Protein 3TOE (pdb70)

Structure (mmCIF, N/CA/C/O backbone):
data_3TOE
#
_entry.id   3TOE
#
_cell.length_a   52.896
_cell.length_b   76.255
_cell.length_c   87.501
_cell.angle_alpha   90.00
_cell.angle_beta   90.00
_cell.angle_gamma   90.00
#
_symmetry.space_group_name_H-M   'I 2 2 2'
#
loop_
_atom_site.group_PDB
_atom_site.id
_atom_site.type_symbol
_atom_site.label_atom_id
_atom_site.label_alt_id
_atom_site.label_comp_id
_atom_site.label_asym_id
_atom_site.label_entity_id
_atom_site.label_seq_id
_atom_site.pdbx_PDB_ins_code
_atom_site.Cartn_x
_atom_site.Cartn_y
_atom_site.Cartn_z
_atom_site.occupancy
_atom_site.B_iso_or_equiv
_atom_site.auth_seq_id
_atom_site.auth_comp_id
_atom_site.auth_asym_id
_atom_site.auth_atom_id
_atom_site.pdbx_PDB_model_num
ATOM 1 N N . ASN A 1 5 ? 10.747 1.858 12.178 1.00 57.75 5 ASN A N 1
ATOM 2 C CA . ASN A 1 5 ? 10.584 2.230 13.571 1.00 80.46 5 ASN A CA 1
ATOM 3 C C . ASN A 1 5 ? 11.848 2.947 14.014 1.00 94.32 5 ASN A C 1
ATOM 4 O O . ASN A 1 5 ? 12.664 3.336 13.175 1.00 107.01 5 ASN A O 1
ATOM 9 N N . VAL A 1 6 ? 12.003 3.120 15.322 1.00 56.61 6 VAL A N 1
ATOM 10 C CA . VAL A 1 6 ? 13.219 3.701 15.914 1.00 72.11 6 VAL A CA 1
ATOM 11 C C . VAL A 1 6 ? 13.903 4.838 15.149 1.00 59.80 6 VAL A C 1
ATOM 12 O O . VAL A 1 6 ? 14.468 4.653 14.073 1.00 55.80 6 VAL A O 1
ATOM 16 N N . VAL A 1 7 ? 13.863 6.017 15.744 1.00 57.50 7 VAL A N 1
ATOM 17 C CA . VAL A 1 7 ? 14.351 7.223 15.107 1.00 41.38 7 VAL A CA 1
ATOM 18 C C . VAL A 1 7 ? 15.245 7.941 16.108 1.00 47.49 7 VAL A C 1
ATOM 19 O O . VAL A 1 7 ? 14.785 8.438 17.140 1.00 43.60 7 VAL A O 1
ATOM 23 N N . TYR A 1 8 ? 16.539 7.947 15.813 1.00 39.72 8 TYR A N 1
ATOM 24 C CA . TYR A 1 8 ? 17.524 8.493 16.725 1.00 32.83 8 TYR A CA 1
ATOM 25 C C . TYR A 1 8 ? 17.668 10.004 16.579 1.00 48.63 8 TYR A C 1
ATOM 26 O O . TYR A 1 8 ? 18.000 10.499 15.502 1.00 39.50 8 TYR A O 1
ATOM 35 N N . ILE A 1 9 ? 17.415 10.740 17.657 1.00 40.76 9 ILE A N 1
ATOM 36 C CA . ILE A 1 9 ? 17.510 12.186 17.575 1.00 38.25 9 ILE A CA 1
ATOM 37 C C . ILE A 1 9 ? 18.949 12.577 17.855 1.00 46.38 9 ILE A C 1
ATOM 38 O O . ILE A 1 9 ? 19.543 12.130 18.833 1.00 68.89 9 ILE A O 1
ATOM 43 N N . GLY A 1 10 ? 19.511 13.386 16.969 1.00 45.81 10 GLY A N 1
ATOM 44 C CA . GLY A 1 10 ? 20.880 13.813 17.100 1.00 62.90 10 GLY A CA 1
ATOM 45 C C . GLY A 1 10 ? 21.020 15.316 17.031 1.00 63.38 10 GLY A C 1
ATOM 46 O O . GLY A 1 10 ? 20.224 16.056 17.609 1.00 52.49 10 GLY A O 1
ATOM 47 N N . ASN A 1 11 ? 22.036 15.764 16.303 1.00 50.06 11 ASN A N 1
ATOM 48 C CA . ASN A 1 11 ? 22.390 17.179 16.274 1.00 79.17 11 ASN A CA 1
ATOM 49 C C . ASN A 1 11 ? 21.741 17.931 15.103 1.00 54.45 11 ASN A C 1
ATOM 50 O O . ASN A 1 11 ? 21.935 19.134 14.952 1.00 65.08 11 ASN A O 1
ATOM 55 N N . LYS A 1 12 ? 20.956 17.229 14.288 1.00 44.80 12 LYS A N 1
ATOM 56 C CA . LYS A 1 12 ? 20.212 17.890 13.214 1.00 57.40 12 LYS A CA 1
ATOM 57 C C . LYS A 1 12 ? 19.013 18.669 13.778 1.00 57.89 12 LYS A C 1
ATOM 58 O O . LYS A 1 12 ? 18.528 18.350 14.856 1.00 48.49 12 LYS A O 1
ATOM 64 N N . PRO A 1 13 ? 18.531 19.684 13.038 1.00 67.51 13 PRO A N 1
ATOM 65 C CA . PRO A 1 13 ? 17.351 20.476 13.437 1.00 53.12 13 PRO A CA 1
ATOM 66 C C . PRO A 1 13 ? 16.135 19.600 13.723 1.00 46.76 13 PRO A C 1
ATOM 67 O O . P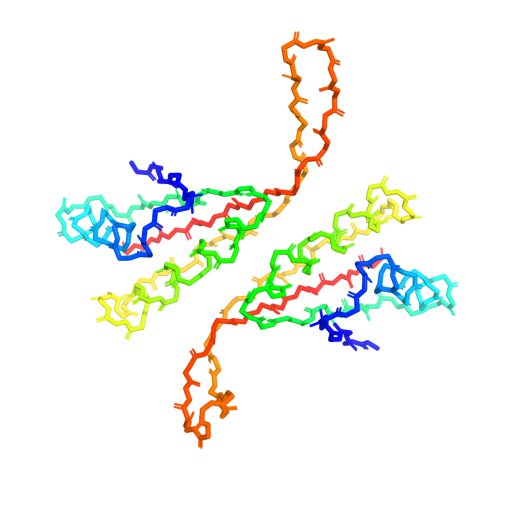RO A 1 13 ? 15.862 18.638 13.012 1.00 43.40 13 PRO A O 1
ATOM 71 N N . VAL A 1 14 ? 15.426 19.948 14.788 1.00 46.49 14 VAL A N 1
ATOM 72 C CA . VAL A 1 14 ? 14.278 19.199 15.244 1.00 37.55 14 VAL A CA 1
ATOM 73 C C . VAL A 1 14 ? 13.336 18.887 14.088 1.00 42.70 14 VAL A C 1
ATOM 74 O O . VAL A 1 14 ? 12.837 17.762 13.966 1.00 42.95 14 VAL A O 1
ATOM 78 N N . MET A 1 15 ? 13.092 19.887 13.247 1.00 42.36 15 MET A N 1
ATOM 79 C CA . MET A 1 15 ? 12.142 19.733 12.145 1.00 46.21 15 MET A CA 1
ATOM 80 C C . MET A 1 15 ? 12.509 18.609 11.189 1.00 51.78 15 MET A C 1
ATOM 81 O O . MET A 1 15 ? 11.633 17.902 10.690 1.00 47.94 15 MET A O 1
ATOM 86 N N . ASN A 1 16 ? 13.802 18.456 10.934 1.00 39.64 16 ASN A N 1
ATOM 87 C CA . ASN A 1 16 ? 14.295 17.336 10.149 1.00 43.93 16 ASN A CA 1
ATOM 88 C C . ASN A 1 16 ? 13.777 16.002 10.697 1.00 41.96 16 ASN A C 1
ATOM 89 O O . ASN A 1 16 ? 13.336 15.139 9.936 1.00 46.51 16 ASN A O 1
ATOM 94 N N . TYR A 1 17 ? 13.853 15.840 12.019 1.00 41.90 17 TYR A N 1
ATOM 95 C CA . TYR A 1 17 ? 13.391 14.631 12.695 1.00 48.06 17 TYR A CA 1
ATOM 96 C C . TYR A 1 17 ? 11.870 14.556 12.722 1.00 50.21 17 TYR A C 1
ATOM 97 O O . TYR A 1 17 ? 11.300 13.482 12.595 1.00 36.93 17 TYR A O 1
ATOM 106 N N . VAL A 1 18 ? 11.224 15.701 12.886 1.00 42.21 18 VAL A N 1
ATOM 107 C CA . VAL A 1 18 ? 9.774 15.751 12.792 1.00 47.26 18 VAL A CA 1
ATOM 108 C C . VAL A 1 18 ? 9.308 15.257 11.424 1.00 38.67 18 VAL A C 1
ATOM 109 O O . VAL A 1 18 ? 8.330 14.511 11.321 1.00 48.09 18 VAL A O 1
ATOM 113 N N . LEU A 1 19 ? 10.011 15.679 10.374 1.00 46.44 19 LEU A N 1
ATOM 114 C CA . LEU A 1 19 ? 9.628 15.321 9.008 1.00 46.85 19 LEU A CA 1
ATOM 115 C C . LEU A 1 19 ? 9.861 13.830 8.767 1.00 36.86 19 LEU A C 1
ATOM 116 O O . LEU A 1 19 ? 9.064 13.147 8.118 1.00 39.17 19 LEU A O 1
ATOM 121 N N . ALA A 1 20 ? 10.954 13.328 9.325 1.00 46.99 20 ALA A N 1
ATOM 122 C CA . ALA A 1 20 ? 11.255 11.911 9.231 1.00 57.68 20 ALA A CA 1
ATOM 123 C C . ALA A 1 20 ? 10.106 11.097 9.795 1.00 41.68 20 ALA A C 1
ATOM 124 O O . ALA A 1 20 ? 9.587 10.181 9.148 1.00 53.51 20 ALA A O 1
ATOM 126 N N . VAL A 1 21 ? 9.674 11.471 10.987 1.00 40.46 21 VAL A N 1
ATOM 127 C CA . VAL A 1 21 ? 8.646 10.715 11.690 1.00 38.75 21 VAL A CA 1
ATOM 128 C C . VAL A 1 21 ? 7.351 10.721 10.927 1.00 41.19 21 VAL A C 1
ATOM 129 O O . VAL A 1 21 ? 6.701 9.690 10.730 1.00 49.19 21 VAL A O 1
ATOM 133 N N . VAL A 1 22 ? 6.965 11.917 10.528 1.00 49.43 22 VAL A N 1
ATOM 134 C CA . VAL A 1 22 ? 5.704 12.119 9.844 1.00 32.56 22 VAL A CA 1
ATOM 135 C C . VAL A 1 22 ? 5.668 11.346 8.541 1.00 44.87 22 VAL A C 1
ATOM 136 O O . VAL A 1 22 ? 4.729 10.588 8.316 1.00 49.09 22 VAL A O 1
ATOM 140 N N . THR A 1 23 ? 6.690 11.522 7.700 1.00 46.27 23 THR A N 1
ATOM 141 C CA . THR A 1 23 ? 6.760 10.811 6.417 1.00 59.15 23 THR A CA 1
ATOM 142 C C . THR A 1 23 ? 6.486 9.334 6.633 1.00 49.33 23 THR A C 1
ATOM 143 O O . THR A 1 23 ? 5.653 8.726 5.952 1.00 64.96 23 THR A O 1
ATOM 147 N N . GLN A 1 24 ? 7.207 8.774 7.598 1.00 39.81 24 GLN A N 1
ATOM 148 C CA . GLN A 1 24 ? 7.096 7.371 7.982 1.00 55.66 24 GLN A CA 1
ATOM 149 C C . GLN A 1 24 ? 5.667 6.951 8.349 1.00 56.98 24 GLN A C 1
ATOM 150 O O . GLN A 1 24 ? 5.182 5.898 7.930 1.00 50.10 24 GLN A O 1
ATOM 156 N N . MET A 1 25 ? 4.978 7.768 9.130 1.00 50.05 25 MET A N 1
ATOM 157 C CA . MET A 1 25 ? 3.646 7.366 9.562 1.00 52.16 25 MET A CA 1
ATOM 158 C C . MET A 1 25 ? 2.554 7.651 8.530 1.00 65.09 25 MET A C 1
ATOM 159 O O . MET A 1 25 ? 1.572 6.914 8.438 1.00 68.83 25 MET A O 1
ATOM 164 N N . ASN A 1 26 ? 2.732 8.701 7.739 1.00 58.21 26 ASN A N 1
ATOM 165 C CA . ASN A 1 26 ? 1.847 8.907 6.608 1.00 58.12 26 ASN A CA 1
ATOM 166 C C . ASN A 1 26 ? 2.028 7.776 5.607 1.00 77.87 26 ASN A C 1
ATOM 167 O O . ASN A 1 26 ? 1.076 7.357 4.960 1.00 78.28 26 ASN A O 1
ATOM 172 N N . GLY A 1 27 ? 3.248 7.258 5.511 1.00 70.67 27 GLY A N 1
ATOM 173 C CA . GLY A 1 27 ? 3.522 6.141 4.628 1.00 54.13 27 GLY A CA 1
ATOM 174 C C . GLY A 1 27 ? 2.953 4.812 5.088 1.00 66.98 27 GLY A C 1
ATOM 175 O O . GLY A 1 27 ? 3.067 3.810 4.379 1.00 58.03 27 GLY A O 1
ATOM 176 N N . GLY A 1 28 ? 2.312 4.806 6.241 1.00 63.30 28 GLY A N 1
ATOM 177 C CA . GLY A 1 28 ? 1.734 3.586 6.770 1.00 69.21 28 GLY A CA 1
ATOM 178 C C . GLY A 1 28 ? 2.307 2.949 8.026 1.00 73.53 28 GLY A C 1
ATOM 179 O O . GLY A 1 28 ? 1.655 2.144 8.657 1.00 64.20 28 GLY A O 1
ATOM 180 N N . THR A 1 29 ? 3.526 3.307 8.394 1.00 71.73 29 THR A N 1
ATOM 181 C CA . THR A 1 29 ? 4.137 2.802 9.611 1.00 60.59 29 THR A CA 1
ATOM 182 C C . THR A 1 29 ? 3.316 3.196 10.843 1.00 59.54 29 THR A C 1
ATOM 183 O O . THR A 1 29 ? 2.927 4.327 10.982 1.00 65.98 29 THR A O 1
ATOM 187 N N . SER A 1 30 ? 3.053 2.240 11.725 1.00 53.93 30 SER A N 1
ATOM 188 C CA . SER A 1 30 ? 2.202 2.491 12.869 1.00 47.81 30 SER A CA 1
ATOM 189 C C . SER A 1 30 ? 2.957 2.876 14.131 1.00 56.42 30 SER A C 1
ATOM 190 O O . SER A 1 30 ? 2.437 3.579 14.974 1.00 48.73 30 SER A O 1
ATOM 193 N N . GLU A 1 31 ? 4.192 2.425 14.249 1.00 58.33 31 GLU A N 1
ATOM 194 C CA . GLU A 1 31 ? 4.970 2.727 15.431 1.00 50.67 31 GLU A CA 1
ATOM 195 C C . GLU A 1 31 ? 6.364 3.276 15.220 1.00 47.21 31 GLU A C 1
ATOM 196 O O . GLU A 1 31 ? 7.160 2.706 14.512 1.00 47.61 31 GLU A O 1
ATOM 202 N N . VAL A 1 32 ? 6.664 4.370 15.895 1.00 41.49 32 VAL A N 1
ATOM 203 C CA . VAL A 1 32 ?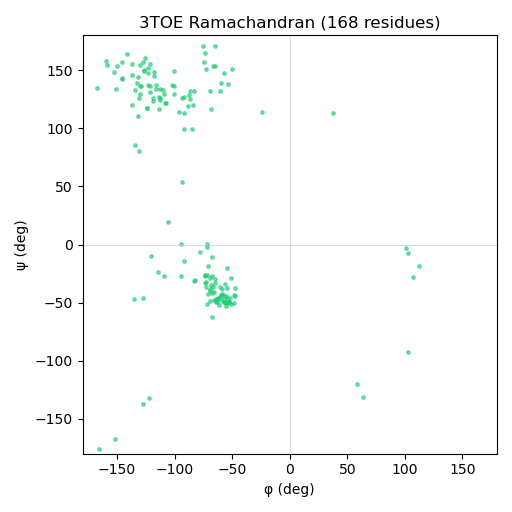 8.008 4.870 15.887 1.00 44.08 32 VAL A CA 1
ATOM 204 C C . VAL A 1 32 ? 8.492 5.143 17.281 1.00 36.94 32 VAL A C 1
ATOM 205 O O . VAL A 1 32 ? 7.811 5.689 18.072 1.00 43.16 32 VAL A O 1
ATOM 209 N N . ILE A 1 33 ? 9.701 4.767 17.575 1.00 42.40 33 ILE A N 1
ATOM 210 C CA . ILE A 1 33 ? 10.238 5.094 18.870 1.00 41.48 33 ILE A CA 1
ATOM 211 C C . ILE A 1 33 ? 11.368 6.092 18.717 1.00 48.58 33 ILE A C 1
ATOM 212 O O . ILE A 1 33 ? 12.290 5.915 17.919 1.00 42.87 33 ILE A O 1
ATOM 217 N N . LEU A 1 34 ? 11.240 7.190 19.438 1.00 45.45 34 LEU A N 1
ATOM 218 C CA . LEU A 1 34 ? 12.256 8.216 19.412 1.00 40.16 34 LEU A CA 1
ATOM 219 C C . LEU A 1 34 ? 13.292 7.853 20.441 1.00 36.96 34 LEU A C 1
ATOM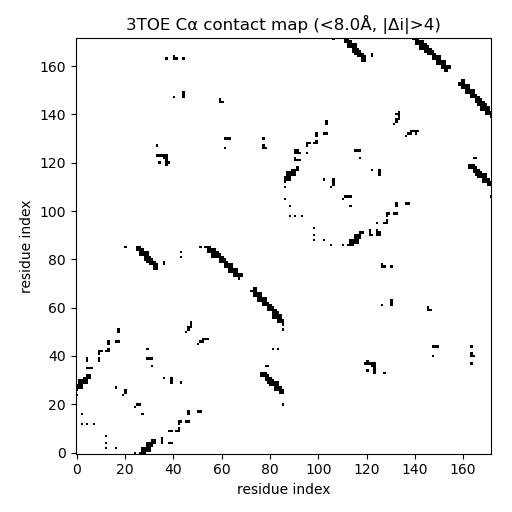 220 O O . LEU A 1 34 ? 12.951 7.540 21.558 1.00 37.70 34 LEU A O 1
ATOM 225 N N . LYS A 1 35 ? 14.555 7.902 20.059 1.00 30.63 35 LYS A N 1
ATOM 226 C CA . LYS A 1 35 ? 15.615 7.665 20.994 1.00 34.79 35 LYS A CA 1
ATOM 227 C C . LYS A 1 35 ? 16.556 8.878 21.008 1.00 39.75 35 LYS A C 1
ATOM 228 O O . LYS A 1 35 ? 16.848 9.443 19.942 1.00 47.43 35 LYS A O 1
ATOM 234 N N . ALA A 1 36 ? 16.986 9.298 22.203 1.00 32.20 36 ALA A N 1
ATOM 235 C CA . ALA A 1 36 ? 17.930 10.421 22.348 1.00 29.44 36 ALA A CA 1
ATOM 236 C C . ALA A 1 36 ? 18.807 10.280 23.560 1.00 40.01 36 ALA A C 1
ATOM 237 O O . ALA A 1 36 ? 18.435 9.647 24.557 1.00 35.67 36 ALA A O 1
ATOM 239 N N . ARG A 1 37 ? 19.975 10.901 23.454 1.00 36.18 37 ARG A N 1
ATOM 240 C CA . ARG A 1 37 ? 20.949 10.903 24.514 1.00 29.31 37 ARG A CA 1
ATOM 241 C C . ARG A 1 37 ? 21.284 12.312 24.954 1.00 36.86 37 ARG A C 1
ATOM 242 O O . ARG A 1 37 ? 21.473 13.200 24.113 1.00 36.37 37 ARG A O 1
ATOM 250 N N . GLY A 1 38 ? 21.354 12.494 26.272 1.00 42.30 38 GLY A N 1
ATOM 251 C CA . GLY A 1 38 ? 21.870 13.702 26.887 1.00 39.45 38 GLY A CA 1
ATOM 252 C C . GLY A 1 38 ? 21.140 14.962 26.493 1.00 42.04 38 GLY A C 1
ATOM 253 O O . GLY A 1 38 ? 19.943 15.096 26.708 1.00 43.64 38 GLY A O 1
ATOM 254 N N . ILE A 1 39 ? 21.875 15.889 25.892 1.00 44.95 39 ILE A N 1
ATOM 255 C CA . ILE A 1 39 ? 21.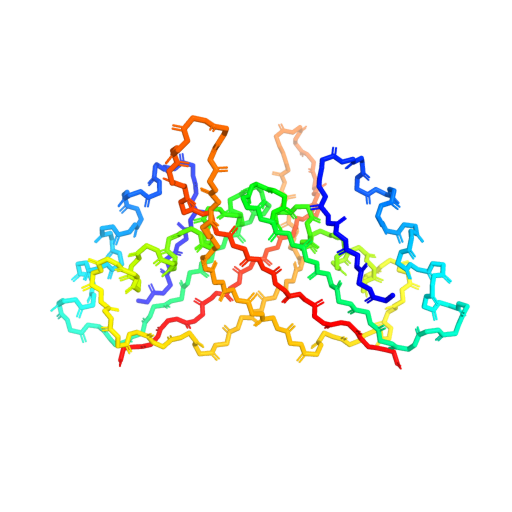320 17.185 25.516 1.00 49.29 39 ILE A CA 1
ATOM 256 C C . ILE A 1 39 ? 20.219 17.068 24.441 1.00 44.54 39 ILE A C 1
ATOM 257 O O . ILE A 1 39 ? 19.293 17.882 24.413 1.00 40.51 39 ILE A O 1
ATOM 262 N N . ALA A 1 40 ? 20.314 16.047 23.585 1.00 33.10 40 ALA A N 1
ATOM 263 C CA . ALA A 1 40 ? 19.264 15.767 22.579 1.00 32.16 40 ALA A CA 1
ATOM 264 C C . ALA A 1 40 ? 17.941 15.305 23.210 1.00 30.07 40 ALA A C 1
ATOM 265 O O . ALA A 1 40 ? 16.910 15.216 22.541 1.00 35.43 40 ALA A O 1
ATOM 267 N N . ILE A 1 41 ? 17.982 15.002 24.502 1.00 31.47 41 ILE A N 1
ATOM 268 C CA . ILE A 1 41 ? 16.790 14.553 25.200 1.00 30.02 41 ILE A CA 1
ATOM 269 C C . ILE A 1 41 ? 15.639 15.557 25.095 1.00 34.98 41 ILE A C 1
ATOM 270 O O . ILE A 1 41 ? 14.510 15.175 24.803 1.00 29.28 41 ILE A O 1
ATOM 275 N N . SER A 1 42 ? 15.921 16.836 25.338 1.00 35.96 42 SER A N 1
ATOM 276 C CA . SER A 1 42 ? 14.862 17.836 25.293 1.00 40.70 42 SER A CA 1
ATOM 277 C C . SER A 1 42 ? 14.407 18.021 23.850 1.00 33.45 42 SER A C 1
ATOM 278 O O . SER A 1 42 ? 13.258 18.318 23.582 1.00 46.08 42 SER A O 1
ATOM 281 N N . ARG A 1 43 ? 15.307 17.788 22.909 1.00 46.23 43 ARG A N 1
ATOM 282 C CA . ARG A 1 43 ? 14.901 17.861 21.519 1.00 32.94 43 ARG A CA 1
ATOM 283 C C . ARG A 1 43 ? 14.029 16.682 21.105 1.00 36.59 43 ARG A C 1
ATOM 284 O O . ARG A 1 43 ? 13.145 16.839 20.278 1.00 38.01 43 ARG A O 1
ATOM 292 N N . ALA A 1 44 ? 14.243 15.507 21.687 1.00 38.92 44 ALA A N 1
ATOM 293 C CA . ALA A 1 44 ? 13.326 14.421 21.385 1.00 36.95 44 ALA A CA 1
ATOM 294 C C . ALA A 1 44 ? 11.903 14.730 21.921 1.00 24.94 44 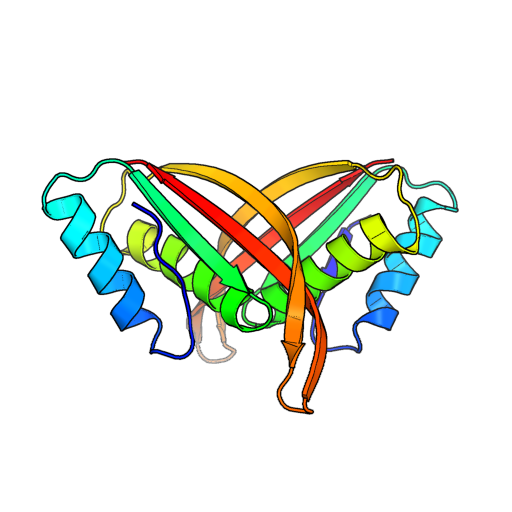ALA A C 1
ATOM 295 O O . ALA A 1 44 ? 10.923 14.483 21.250 1.00 36.00 44 ALA A O 1
ATOM 297 N N . VAL A 1 45 ? 11.801 15.288 23.115 1.00 29.49 45 VAL A N 1
ATOM 298 C CA . VAL A 1 45 ? 10.491 15.654 23.626 1.00 37.06 45 VAL A CA 1
ATOM 299 C C . VAL A 1 45 ? 9.885 16.661 22.667 1.00 37.22 45 VAL A C 1
ATOM 300 O O . VAL A 1 45 ? 8.693 16.628 22.393 1.00 37.46 45 VAL A O 1
ATOM 304 N N . ASP A 1 46 ? 10.729 17.529 22.123 1.00 43.59 46 ASP A N 1
ATOM 305 C CA . ASP A 1 46 ? 10.279 18.519 21.155 1.00 40.14 46 ASP A CA 1
ATOM 306 C C . ASP A 1 46 ? 9.686 17.856 19.899 1.00 37.97 46 ASP A C 1
ATOM 307 O O . ASP A 1 46 ? 8.605 18.225 19.453 1.00 31.16 46 ASP A O 1
ATOM 312 N N . VAL A 1 47 ? 10.367 16.847 19.363 1.00 40.57 47 VAL A N 1
ATOM 313 C CA . VAL A 1 47 ? 9.889 16.159 18.159 1.00 42.46 47 VAL A CA 1
ATOM 314 C C . VAL A 1 47 ? 8.524 15.486 18.410 1.00 37.20 47 VAL A C 1
ATOM 315 O O . VAL A 1 47 ? 7.595 15.633 17.620 1.00 31.19 47 VAL A O 1
ATOM 319 N N . ALA A 1 48 ? 8.399 14.774 19.523 1.00 32.76 48 ALA A N 1
ATOM 320 C CA . ALA A 1 48 ? 7.117 14.162 19.898 1.00 43.06 48 ALA A CA 1
ATOM 321 C C . ALA A 1 48 ? 5.941 15.154 19.920 1.00 43.64 48 ALA A C 1
ATOM 322 O O . ALA A 1 48 ? 4.887 14.881 19.347 1.00 43.63 48 ALA A O 1
ATOM 324 N N . GLU A 1 49 ? 6.130 16.288 20.595 1.00 46.49 49 GLU A N 1
ATOM 325 C CA . GLU A 1 49 ? 5.067 17.281 20.789 1.00 48.82 49 GLU A CA 1
ATOM 326 C C . GLU A 1 49 ? 4.657 18.008 19.499 1.00 38.14 49 GLU A C 1
ATOM 327 O O . GLU A 1 49 ? 3.486 18.248 19.268 1.00 49.64 49 GLU A O 1
ATOM 333 N N . ILE A 1 50 ? 5.636 18.336 18.668 1.00 34.99 50 ILE A N 1
ATOM 334 C CA . ILE A 1 50 ? 5.399 18.979 17.382 1.00 39.15 50 ILE A CA 1
ATOM 335 C C . ILE A 1 50 ? 4.600 18.077 16.440 1.00 49.53 50 ILE A C 1
ATOM 336 O O . ILE A 1 50 ? 3.629 18.511 15.813 1.00 42.31 50 ILE A O 1
ATOM 341 N N . VAL A 1 51 ? 5.015 16.820 16.351 1.00 37.03 51 VAL A N 1
ATOM 342 C CA . VAL A 1 51 ? 4.344 15.831 15.515 1.00 34.61 51 VAL A CA 1
ATOM 343 C C . VAL A 1 51 ? 2.879 15.650 15.922 1.00 36.12 51 VAL A C 1
ATOM 344 O O . VAL A 1 51 ? 1.976 15.689 15.085 1.00 39.57 51 VAL A O 1
ATOM 348 N N . ARG A 1 52 ? 2.650 15.480 17.215 1.00 35.94 52 ARG A N 1
ATOM 349 C CA . ARG A 1 52 ? 1.294 15.422 17.757 1.00 40.21 52 ARG A CA 1
ATOM 350 C C . ARG A 1 52 ? 0.544 16.735 17.578 1.00 42.25 52 ARG A C 1
ATOM 351 O O . ARG A 1 52 ? -0.604 16.752 17.141 1.00 47.28 52 ARG A O 1
ATOM 359 N N . ASN A 1 53 ? 1.152 17.836 17.946 1.00 35.90 53 ASN A N 1
ATOM 360 C CA . ASN A 1 53 ? 0.446 19.088 17.956 1.00 44.65 53 ASN A CA 1
ATOM 361 C C . ASN A 1 53 ? 0.189 19.675 16.588 1.00 56.13 53 ASN A C 1
ATOM 362 O O . ASN A 1 53 ? -0.753 20.382 16.387 1.00 48.33 53 ASN A O 1
ATOM 367 N N . ARG A 1 54 ? 1.036 19.360 15.641 1.00 44.59 54 ARG A N 1
ATOM 368 C CA . ARG A 1 54 ? 0.922 19.983 14.368 1.00 59.54 54 ARG A CA 1
ATOM 369 C C . ARG A 1 54 ? 0.693 19.089 13.166 1.00 54.79 54 ARG A C 1
ATOM 370 O O . ARG A 1 54 ? 0.418 19.594 12.113 1.00 48.91 54 ARG A O 1
ATOM 378 N N . PHE A 1 55 ? 0.812 17.781 13.309 1.00 46.00 55 PHE A N 1
ATOM 379 C CA . PHE A 1 55 ? 0.818 16.926 12.144 1.00 56.83 55 PHE A CA 1
ATOM 380 C C . PHE A 1 55 ? -0.019 15.697 12.228 1.00 46.67 55 PHE A C 1
ATOM 381 O O . PHE A 1 55 ? -0.707 15.363 11.305 1.00 56.06 55 PHE A O 1
ATOM 389 N N . ILE A 1 56 ? 0.095 14.988 13.321 1.00 47.97 56 ILE A N 1
ATOM 390 C CA . ILE A 1 56 ? -0.672 13.798 13.514 1.00 49.11 56 ILE A CA 1
ATOM 391 C C . ILE A 1 56 ? -1.331 13.834 14.856 1.00 44.85 56 ILE A C 1
ATOM 392 O O . ILE A 1 56 ? -0.815 13.333 15.817 1.00 48.82 56 ILE A O 1
ATOM 397 N N . PRO A 1 57 ? -2.432 14.536 14.943 1.00 51.02 57 PRO A N 1
ATOM 398 C CA . PRO A 1 57 ? -3.237 14.453 16.131 1.00 77.33 57 PRO A CA 1
ATOM 399 C C . PRO A 1 57 ? -3.660 13.013 16.041 1.00 73.34 57 PRO A C 1
ATOM 400 O O . PRO A 1 57 ? -3.638 12.528 14.927 1.00 82.05 57 PRO A O 1
ATOM 404 N N . ASP A 1 58 ? -3.963 12.338 17.132 1.00 64.89 58 ASP A N 1
ATOM 405 C CA . ASP A 1 58 ? -4.239 10.919 17.074 1.00 93.36 58 ASP A CA 1
ATOM 406 C C . ASP A 1 58 ? -3.107 10.167 17.649 1.00 67.61 58 ASP A C 1
ATOM 407 O O . ASP A 1 58 ? -3.256 9.056 18.080 1.00 69.43 58 ASP A O 1
ATOM 412 N N . ILE A 1 59 ? -1.937 10.745 17.572 1.00 52.32 59 ILE A N 1
ATOM 413 C CA . ILE A 1 59 ? -0.776 10.026 17.959 1.00 54.85 59 ILE A CA 1
ATOM 414 C C . ILE A 1 59 ? -0.788 9.826 19.431 1.00 40.71 59 ILE A C 1
ATOM 415 O O . ILE A 1 59 ? -1.053 10.710 20.184 1.00 63.48 59 ILE A O 1
ATOM 420 N N . GLN A 1 60 ? -0.527 8.610 19.821 1.00 46.68 60 GLN A N 1
ATOM 421 C CA . GLN A 1 60 ? -0.511 8.240 21.198 1.00 54.28 60 GLN A CA 1
ATOM 422 C C . GLN A 1 60 ? 0.911 8.186 21.658 1.00 54.84 60 GLN A C 1
ATOM 423 O O . GLN A 1 60 ? 1.727 7.641 20.992 1.00 44.33 60 GLN A O 1
ATOM 429 N N . ILE A 1 61 ? 1.189 8.711 22.825 1.00 48.74 61 ILE A N 1
ATOM 430 C CA . ILE A 1 61 ? 2.459 8.470 23.453 1.00 50.39 61 ILE A CA 1
ATOM 431 C C . ILE A 1 61 ? 2.342 7.268 24.344 1.00 34.43 61 ILE A C 1
ATOM 432 O O . ILE A 1 61 ? 1.874 7.365 25.426 1.00 55.51 61 ILE A O 1
ATOM 437 N N . GLU A 1 62 ? 2.773 6.129 23.878 1.00 55.29 62 GLU A N 1
ATOM 438 C CA . GLU A 1 62 ? 2.522 4.867 24.569 1.00 60.77 62 GLU A CA 1
ATOM 439 C C . GLU A 1 62 ? 3.259 4.750 25.910 1.00 76.73 62 GLU A C 1
ATOM 440 O O . GLU A 1 62 ? 2.629 4.640 26.962 1.00 100.05 62 GLU A O 1
ATOM 446 N N . ASN A 1 63 ? 4.587 4.776 25.868 1.00 67.30 63 ASN A N 1
ATOM 447 C CA . ASN A 1 63 ? 5.401 4.614 27.070 1.00 51.99 63 ASN A CA 1
ATOM 448 C C . ASN A 1 63 ? 6.729 5.348 26.940 1.00 49.91 63 ASN A C 1
ATOM 449 O O . ASN A 1 63 ? 7.407 5.267 25.917 1.00 72.37 63 ASN A O 1
ATOM 454 N N . ILE A 1 64 ? 7.089 6.085 27.979 1.00 40.64 64 ILE A N 1
ATOM 455 C CA . ILE A 1 64 ? 8.352 6.798 28.011 1.00 47.63 64 ILE A CA 1
ATOM 456 C C . ILE A 1 64 ? 9.274 6.123 29.005 1.00 42.95 64 ILE A C 1
ATOM 457 O O . ILE A 1 64 ? 8.890 5.853 30.137 1.00 56.97 64 ILE A O 1
ATOM 462 N N . ASP A 1 65 ? 10.488 5.834 28.566 1.00 46.94 65 ASP A N 1
ATOM 463 C CA . ASP A 1 65 ? 11.504 5.278 29.441 1.00 33.32 65 ASP A CA 1
ATOM 464 C C . ASP A 1 65 ? 12.728 6.179 29.422 1.00 39.94 65 ASP A C 1
ATOM 465 O O . ASP A 1 65 ? 13.071 6.806 28.403 1.00 42.43 65 ASP A O 1
ATOM 470 N N . ILE A 1 66 ? 13.398 6.220 30.556 1.00 34.72 66 ILE A N 1
ATOM 471 C CA . ILE A 1 66 ? 14.712 6.811 30.650 1.00 49.28 66 ILE A CA 1
ATOM 472 C C . ILE A 1 66 ? 15.652 5.798 31.282 1.00 53.65 66 ILE A C 1
ATOM 473 O O . ILE A 1 66 ? 15.237 4.941 32.082 1.00 46.69 66 ILE A O 1
ATOM 478 N N . CYS A 1 67 ? 16.917 5.892 30.894 1.00 41.99 67 CYS A N 1
ATOM 479 C CA . CYS A 1 67 ? 17.966 5.044 31.433 1.00 44.78 67 CYS A CA 1
ATOM 480 C C . CYS A 1 67 ? 19.311 5.778 31.381 1.00 41.48 67 CYS A C 1
ATOM 481 O O . CYS A 1 67 ? 19.369 6.983 31.155 1.00 42.16 67 CYS A O 1
ATOM 484 N N . THR A 1 68 ? 20.384 5.051 31.589 1.00 42.06 68 THR A N 1
ATOM 485 C CA . THR A 1 68 ? 21.695 5.609 31.505 1.00 43.46 68 THR A CA 1
ATOM 486 C C . THR A 1 68 ? 22.499 4.718 30.604 1.00 52.90 68 THR A C 1
ATOM 487 O O . THR A 1 68 ? 22.432 3.526 30.703 1.00 46.67 68 THR A O 1
ATOM 491 N N . GLU A 1 69 ? 23.264 5.312 29.718 1.00 42.64 69 GLU A N 1
ATOM 492 C CA . GLU A 1 69 ? 24.071 4.568 28.796 1.00 46.18 69 GLU A CA 1
ATOM 493 C C . GLU A 1 69 ? 25.517 4.973 28.857 1.00 55.20 69 GLU A C 1
ATOM 494 O O . GLU A 1 69 ? 25.856 6.023 29.299 1.00 51.29 69 GLU A O 1
ATOM 500 N N . GLU A 1 70 ? 26.394 4.129 28.382 1.00 51.17 70 GLU A N 1
ATOM 501 C CA . GLU A 1 70 ? 27.785 4.476 28.408 1.00 62.58 70 GLU A CA 1
ATOM 502 C C . GLU A 1 70 ? 28.339 4.746 27.027 1.00 50.35 70 GLU A C 1
ATOM 503 O O . GLU A 1 70 ? 28.113 4.021 26.101 1.00 52.50 70 GLU A O 1
ATOM 509 N N . ILE A 1 71 ? 29.056 5.830 26.902 1.00 53.67 71 ILE A N 1
ATOM 510 C CA . ILE A 1 71 ? 29.557 6.212 25.621 1.00 48.83 71 ILE A CA 1
ATOM 511 C C . ILE A 1 71 ? 30.935 6.754 25.840 1.00 55.84 71 ILE A C 1
ATOM 512 O O . ILE A 1 71 ? 31.300 7.064 26.948 1.00 54.24 71 ILE A O 1
ATOM 517 N N . ILE A 1 72 ? 31.700 6.854 24.771 1.00 42.77 72 ILE A N 1
ATOM 518 C CA . ILE A 1 72 ? 33.001 7.438 24.823 1.00 42.79 72 ILE A CA 1
ATOM 519 C C . ILE A 1 72 ? 32.874 8.875 24.417 1.00 53.73 72 ILE A C 1
ATOM 520 O O . ILE A 1 72 ? 32.540 9.164 23.308 1.00 53.56 72 ILE A O 1
ATOM 525 N N . GLY A 1 73 ? 33.129 9.774 25.341 1.00 52.81 73 GLY A N 1
ATOM 526 C CA . GLY A 1 73 ? 32.985 11.201 25.107 1.00 55.23 73 GLY A CA 1
ATOM 527 C C . GLY A 1 73 ? 34.083 11.826 24.262 1.00 65.92 73 GLY A C 1
ATOM 528 O O . GLY A 1 73 ? 35.111 11.192 23.966 1.00 48.82 73 GLY A O 1
ATOM 529 N N . ASN A 1 74 ? 33.861 13.084 23.889 1.00 46.98 74 ASN A N 1
ATOM 530 C CA . ASN A 1 74 ? 34.793 13.845 23.057 1.00 46.49 74 ASN A CA 1
ATOM 531 C C . ASN A 1 74 ? 36.244 13.835 23.557 1.00 61.42 74 ASN A C 1
ATOM 532 O O . ASN A 1 74 ? 37.186 13.938 22.766 1.00 66.21 74 ASN A O 1
ATOM 537 N N . GLU A 1 75 ? 36.429 13.710 24.866 1.00 49.27 75 GLU A N 1
ATOM 538 C CA . GLU A 1 75 ? 37.778 13.713 25.431 1.00 65.01 75 GLU A CA 1
ATOM 539 C C . GLU A 1 75 ? 38.481 12.358 25.236 1.00 48.23 75 GLU A C 1
ATOM 540 O O . GLU A 1 75 ? 39.650 12.202 25.581 1.00 54.13 75 GLU A O 1
ATOM 546 N N . GLY A 1 76 ? 37.769 11.367 24.740 1.00 52.86 76 GLY A N 1
ATOM 547 C CA . GLY A 1 76 ? 38.376 10.097 24.463 1.00 59.02 76 GLY A CA 1
ATOM 548 C C . GLY A 1 76 ? 38.127 9.041 25.489 1.00 70.74 76 GLY A C 1
ATOM 549 O O . GLY A 1 76 ? 38.528 7.917 25.328 1.00 65.43 76 GLY A O 1
ATOM 550 N N . THR A 1 77 ? 37.438 9.378 26.553 1.00 70.24 77 THR A N 1
ATOM 551 C CA . THR A 1 77 ? 37.221 8.393 27.586 1.00 63.53 77 THR A CA 1
ATOM 552 C C . THR A 1 77 ? 35.778 8.086 27.892 1.00 54.50 77 THR A C 1
ATOM 553 O O . THR A 1 77 ? 34.924 8.908 27.710 1.00 55.38 77 THR A O 1
ATOM 557 N N . ALA A 1 78 ? 35.539 6.905 28.414 1.00 66.18 78 ALA A N 1
ATOM 558 C CA . ALA A 1 78 ? 34.205 6.424 28.662 1.00 58.94 78 ALA A CA 1
ATOM 559 C C . ALA A 1 78 ? 33.443 7.353 29.555 1.00 69.52 78 ALA A C 1
ATOM 560 O O . ALA A 1 78 ? 34.007 7.959 30.433 1.00 71.24 78 ALA A O 1
ATOM 562 N N . THR A 1 79 ? 32.145 7.440 29.346 1.00 53.67 79 THR A N 1
ATOM 563 C CA . THR A 1 79 ? 31.336 8.269 30.198 1.00 59.23 79 THR A CA 1
ATOM 564 C C . THR A 1 79 ? 29.871 7.890 30.158 1.00 59.56 79 THR A C 1
ATOM 565 O O . THR A 1 79 ? 29.421 7.288 29.224 1.00 60.09 79 THR A O 1
ATOM 569 N N . ASN A 1 80 ? 29.111 8.245 31.171 1.00 47.17 80 ASN A N 1
ATOM 570 C CA . ASN A 1 80 ? 27.726 7.832 31.211 1.00 54.03 80 ASN A CA 1
ATOM 571 C C . ASN A 1 80 ? 26.788 8.951 30.825 1.00 56.34 80 ASN A C 1
ATOM 572 O O . ASN A 1 80 ? 26.976 10.061 31.240 1.00 55.55 80 ASN A O 1
ATOM 577 N N . VAL A 1 81 ? 25.785 8.645 30.027 1.00 39.37 81 VAL A N 1
ATOM 578 C CA . VAL A 1 81 ? 24.822 9.639 29.618 1.00 33.88 81 VAL A CA 1
ATOM 579 C C . VAL A 1 81 ? 23.419 9.227 29.901 1.00 34.40 81 VAL A C 1
ATOM 580 O O . VAL A 1 81 ? 23.100 8.086 29.858 1.00 33.55 81 VAL A O 1
ATOM 584 N N . SER A 1 82 ? 22.576 10.200 30.164 1.00 33.76 82 SER A N 1
ATOM 585 C CA . SER A 1 82 ? 21.142 9.941 30.255 1.00 39.72 82 SER A CA 1
ATOM 586 C C . SER A 1 82 ? 20.580 9.699 28.860 1.00 41.06 82 SER A C 1
ATOM 587 O O . SER A 1 82 ? 21.127 10.178 27.862 1.00 44.95 82 SER A O 1
ATOM 590 N N . ALA A 1 83 ? 19.533 8.916 28.780 1.00 33.15 83 ALA A N 1
ATOM 591 C CA . ALA A 1 83 ? 18.928 8.588 27.518 1.00 37.40 83 ALA A CA 1
ATOM 592 C C . ALA A 1 83 ? 17.457 8.444 27.679 1.00 43.84 83 ALA A C 1
ATOM 593 O O . ALA A 1 83 ? 16.991 8.180 28.742 1.00 33.90 83 ALA A O 1
ATOM 595 N N . ILE A 1 84 ? 16.735 8.619 26.590 1.00 33.47 84 ILE A N 1
ATOM 596 C CA . ILE A 1 84 ? 15.303 8.537 26.601 1.00 35.23 84 ILE A CA 1
ATOM 597 C C . ILE A 1 84 ? 14.722 7.777 25.417 1.00 44.33 84 ILE A C 1
ATOM 598 O O . ILE A 1 84 ? 15.244 7.791 24.337 1.00 44.30 84 ILE A O 1
ATOM 603 N N . GLU A 1 85 ? 13.634 7.083 25.661 1.00 57.06 85 GLU A N 1
ATOM 604 C CA . GLU A 1 85 ? 12.925 6.360 24.627 1.00 48.49 85 GLU A CA 1
ATOM 605 C C . GLU A 1 85 ? 11.469 6.666 24.668 1.00 28.54 85 GLU A C 1
ATOM 606 O O . GLU A 1 85 ? 10.837 6.571 25.667 1.00 34.69 85 GLU A O 1
ATOM 612 N N . ILE A 1 86 ? 10.961 7.089 23.545 1.00 38.35 86 ILE A N 1
ATOM 613 C CA . ILE A 1 86 ? 9.601 7.514 23.473 1.00 42.78 86 ILE A CA 1
ATOM 614 C C . ILE A 1 86 ? 8.902 6.716 22.416 1.00 37.17 86 ILE A C 1
ATOM 615 O O . ILE A 1 86 ? 9.258 6.760 21.273 1.00 32.06 86 ILE A O 1
ATOM 620 N N . GLN A 1 87 ? 7.908 5.969 22.844 1.00 38.33 87 GLN A N 1
ATOM 621 C CA . GLN A 1 87 ? 7.161 5.121 21.939 1.00 38.65 87 GLN A CA 1
ATOM 622 C C . GLN A 1 87 ? 5.959 5.867 21.400 1.00 35.58 87 GLN A C 1
ATOM 623 O O . GLN A 1 87 ? 5.026 6.195 22.143 1.00 45.08 87 GLN A O 1
ATOM 629 N N . LEU A 1 88 ? 5.970 6.145 20.114 1.00 38.21 88 LEU A N 1
ATOM 630 C CA . LEU A 1 88 ? 4.850 6.759 19.415 1.00 52.84 88 LEU A CA 1
ATOM 631 C C . LEU A 1 88 ? 4.030 5.747 18.648 1.00 46.90 88 LEU A C 1
ATOM 632 O O . LEU A 1 88 ? 4.551 4.952 17.908 1.00 43.55 88 LEU A O 1
ATOM 637 N N . ARG A 1 89 ? 2.736 5.789 18.853 1.00 30.53 89 ARG A N 1
ATOM 638 C CA . ARG A 1 89 ? 1.851 4.922 18.148 1.00 44.06 89 ARG A CA 1
ATOM 639 C C . ARG A 1 89 ? 0.647 5.690 17.630 1.00 42.20 89 ARG A C 1
ATOM 640 O O . ARG A 1 89 ? 0.049 6.465 18.322 1.00 56.15 89 ARG A O 1
ATOM 648 N N . LYS A 1 90 ? 0.323 5.472 16.380 1.00 51.76 90 LYS A N 1
ATOM 649 C CA . LYS A 1 90 ? -0.765 6.147 15.727 1.00 61.37 90 LYS A CA 1
ATOM 650 C C . LYS A 1 90 ? -2.021 5.313 15.804 1.00 77.09 90 LYS A C 1
ATOM 651 O O . LYS A 1 90 ? -3.050 5.759 16.299 1.00 104.65 90 LYS A O 1
ATOM 657 N N . ASN B 1 5 ? 7.507 18.650 47.703 1.00 53.23 5 ASN B N 1
ATOM 658 C CA . ASN B 1 5 ? 7.550 17.419 46.920 1.00 72.63 5 ASN B CA 1
ATOM 659 C C . ASN B 1 5 ? 7.401 17.639 45.408 1.00 72.47 5 ASN B C 1
ATOM 660 O O . ASN B 1 5 ? 7.315 16.682 44.638 1.00 58.90 5 ASN B O 1
ATOM 665 N N . VAL B 1 6 ? 7.353 18.897 44.986 1.00 71.46 6 VAL B N 1
ATOM 666 C CA . VAL B 1 6 ? 7.559 19.206 43.578 1.00 66.41 6 VAL B CA 1
ATOM 667 C C . VAL B 1 6 ? 8.848 19.966 43.420 1.00 54.66 6 VAL B C 1
ATOM 668 O O . VAL B 1 6 ? 9.004 21.033 43.999 1.00 59.44 6 VAL B O 1
ATOM 672 N N . VAL B 1 7 ? 9.747 19.482 42.594 1.00 44.35 7 VAL B N 1
ATOM 673 C CA . VAL B 1 7 ? 10.954 20.207 42.301 1.00 43.36 7 VAL B CA 1
ATOM 674 C C . VAL B 1 7 ? 10.989 20.660 40.864 1.00 50.96 7 VAL B C 1
ATOM 675 O O . VAL B 1 7 ? 10.815 19.882 39.959 1.00 34.65 7 VAL B O 1
ATOM 679 N N . TYR B 1 8 ? 11.215 21.949 40.698 1.00 37.92 8 TYR B N 1
ATOM 680 C CA . TYR B 1 8 ? 11.388 22.575 39.421 1.00 36.31 8 TYR B CA 1
ATOM 681 C C . TYR B 1 8 ? 12.832 22.605 39.056 1.00 47.58 8 TYR B C 1
ATOM 682 O O . TYR B 1 8 ? 13.670 23.066 39.787 1.00 35.27 8 TYR B O 1
ATOM 691 N N . ILE B 1 9 ? 13.103 22.092 37.886 1.00 43.90 9 ILE B N 1
ATOM 692 C CA . ILE B 1 9 ? 14.446 21.934 37.456 1.00 51.52 9 ILE B CA 1
ATOM 693 C C . ILE B 1 9 ? 14.716 22.942 36.399 1.00 50.40 9 ILE B C 1
ATOM 694 O O . ILE B 1 9 ? 14.055 22.998 35.406 1.00 43.18 9 ILE B O 1
ATOM 699 N N . GLY B 1 10 ? 15.704 23.760 36.658 1.00 54.05 10 GLY B N 1
ATOM 700 C CA . GLY B 1 10 ? 16.090 24.787 35.707 1.00 60.14 10 GLY B CA 1
ATOM 701 C C . GLY B 1 10 ? 17.545 24.670 35.275 1.00 50.33 10 GLY B C 1
ATOM 702 O O . GLY B 1 10 ? 18.008 23.592 34.916 1.00 37.10 10 GLY B O 1
ATOM 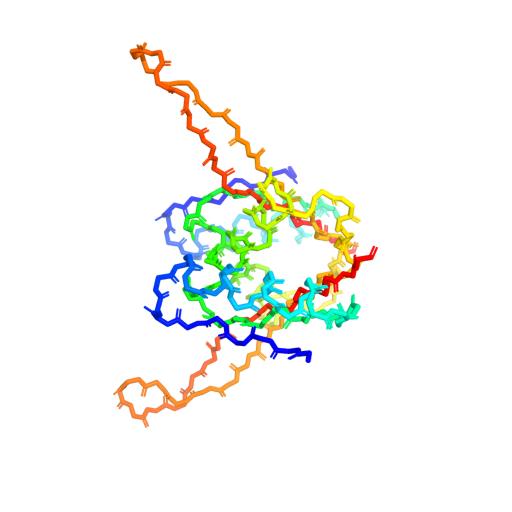703 N N . ASN B 1 11 ? 18.264 25.783 35.306 1.00 45.36 11 ASN B N 1
ATOM 704 C CA . ASN B 1 11 ? 19.648 25.770 34.898 1.00 62.92 11 ASN B CA 1
ATOM 705 C C . ASN B 1 11 ? 20.679 25.848 35.990 1.00 56.20 11 ASN B C 1
ATOM 706 O O . ASN B 1 11 ? 21.810 26.137 35.731 1.00 59.90 11 ASN B O 1
ATOM 711 N N . LYS B 1 12 ? 20.304 25.535 37.205 1.00 47.94 12 LYS B N 1
ATOM 712 C CA . LYS B 1 12 ? 21.271 25.471 38.248 1.00 45.70 12 LYS B CA 1
ATOM 713 C C . LYS B 1 12 ? 22.097 24.232 38.052 1.00 42.65 12 LYS B C 1
ATOM 714 O O . LYS B 1 12 ? 21.723 23.368 37.303 1.00 36.52 12 LYS B O 1
ATOM 720 N N . PRO B 1 13 ? 23.223 24.125 38.712 1.00 53.78 13 PRO B N 1
ATOM 721 C CA . PRO B 1 13 ? 24.018 22.925 38.560 1.00 51.10 13 PRO B CA 1
ATOM 722 C C . PRO B 1 13 ? 23.224 21.706 38.982 1.00 46.85 13 PRO B C 1
ATOM 723 O O . PRO B 1 13 ? 22.501 21.736 39.947 1.00 45.32 13 PRO B O 1
ATOM 727 N N . VAL B 1 14 ? 23.370 20.643 38.212 1.00 39.08 14 VAL B N 1
ATOM 728 C CA . VAL B 1 14 ? 22.628 19.418 38.397 1.00 48.04 14 VAL B CA 1
ATOM 729 C C . VAL B 1 14 ? 22.602 18.919 39.823 1.00 38.00 14 VAL B C 1
ATOM 730 O O . VAL B 1 14 ? 21.637 18.398 40.260 1.00 41.24 14 VAL B O 1
ATOM 734 N N . MET B 1 15 ? 23.688 19.072 40.540 1.00 52.28 15 MET B N 1
ATOM 735 C CA . MET B 1 15 ? 23.754 18.547 41.881 1.00 46.18 15 MET B CA 1
ATOM 736 C C . MET B 1 15 ? 22.920 19.319 42.859 1.00 39.98 15 MET B C 1
ATOM 737 O O . MET B 1 15 ? 22.479 18.783 43.827 1.00 50.65 15 MET B O 1
ATOM 742 N N . ASN B 1 16 ? 22.688 20.584 42.587 1.00 47.13 16 ASN B N 1
ATOM 743 C CA . ASN B 1 16 ? 21.796 21.353 43.401 1.00 46.82 16 ASN B CA 1
ATOM 744 C C . ASN B 1 16 ? 20.500 20.623 43.506 1.00 52.42 16 ASN B C 1
ATOM 745 O O . ASN B 1 16 ? 19.973 20.469 44.568 1.00 62.15 16 ASN B O 1
ATOM 750 N N . TYR B 1 17 ? 19.977 20.198 42.376 1.00 38.69 17 TYR B N 1
ATOM 751 C CA . TYR B 1 17 ? 18.705 19.531 42.336 1.00 42.70 17 TYR B CA 1
ATOM 752 C C . TYR B 1 17 ? 18.785 18.154 42.936 1.00 42.83 17 TYR B C 1
ATOM 753 O O . TYR B 1 17 ? 17.930 17.750 43.678 1.00 41.34 17 TYR B O 1
ATOM 762 N N . VAL B 1 18 ? 19.832 17.437 42.612 1.00 33.58 18 VAL B N 1
ATOM 763 C CA . VAL B 1 18 ? 19.959 16.129 43.137 1.00 40.72 18 VAL B CA 1
ATOM 764 C C . VAL B 1 18 ? 19.945 16.223 44.643 1.00 48.87 18 VAL B C 1
ATOM 765 O O . VAL B 1 18 ? 19.270 15.484 45.300 1.00 45.58 18 VAL B O 1
ATOM 769 N N . LEU B 1 19 ? 20.661 17.180 45.186 1.00 47.08 19 LEU B N 1
ATOM 770 C CA . LEU B 1 19 ? 20.679 17.357 46.615 1.00 44.53 19 LEU B CA 1
ATOM 771 C C . LEU B 1 19 ? 19.290 17.536 47.181 1.00 53.66 19 LEU B C 1
ATOM 772 O O . LEU B 1 19 ? 18.892 16.873 48.092 1.00 41.86 19 LEU B O 1
ATOM 777 N N . ALA B 1 20 ? 18.558 18.470 46.627 1.00 47.43 20 ALA B N 1
ATOM 778 C CA . ALA B 1 20 ? 17.214 18.742 47.098 1.00 50.08 20 ALA B CA 1
ATOM 779 C C . ALA B 1 20 ? 16.348 17.485 47.104 1.00 49.66 20 ALA B C 1
ATOM 780 O O . ALA B 1 20 ? 15.524 17.293 47.993 1.00 45.63 20 ALA B O 1
ATOM 782 N N . VAL B 1 21 ? 16.525 16.636 46.099 1.00 41.94 21 VAL B N 1
ATOM 783 C CA . VAL B 1 21 ? 15.678 15.464 45.951 1.00 38.78 21 VAL B CA 1
ATOM 784 C C . VAL B 1 21 ? 15.996 14.422 47.015 1.00 36.60 21 VAL B C 1
ATOM 785 O O . VAL B 1 21 ? 15.126 13.941 47.734 1.00 40.70 21 VAL B O 1
ATOM 789 N N . VAL B 1 22 ? 17.267 14.103 47.117 1.00 32.97 22 VAL B N 1
ATOM 790 C CA . VAL B 1 22 ? 17.724 13.049 47.983 1.00 38.02 22 VAL B CA 1
ATOM 791 C C . VAL B 1 22 ? 17.442 13.410 49.432 1.00 59.52 22 VAL B C 1
ATOM 792 O O . VAL B 1 22 ? 16.910 12.605 50.197 1.00 51.79 22 VAL B O 1
ATOM 796 N N . THR B 1 23 ? 17.795 14.634 49.799 1.00 48.36 23 THR B N 1
ATOM 797 C CA . THR B 1 23 ? 17.557 15.121 51.150 1.00 65.75 23 THR B CA 1
ATOM 798 C C . THR B 1 23 ? 16.108 14.881 51.523 1.00 53.74 23 THR B C 1
ATOM 799 O O . THR B 1 23 ? 15.801 14.324 52.578 1.00 70.20 23 THR B O 1
ATOM 803 N N . GLN B 1 24 ? 15.224 15.317 50.638 1.00 43.77 24 GLN B N 1
ATOM 804 C CA . GLN B 1 24 ? 13.803 15.212 50.868 1.00 53.32 24 GLN B CA 1
ATOM 805 C C . GLN B 1 24 ? 13.364 13.764 51.055 1.00 55.52 24 GLN B C 1
ATOM 806 O O . GLN B 1 24 ? 12.584 13.462 51.954 1.00 59.38 24 GLN B O 1
ATOM 812 N N . MET B 1 25 ? 13.870 12.885 50.219 1.00 45.98 25 MET B N 1
ATOM 813 C CA . MET B 1 25 ? 13.356 11.549 50.148 1.00 46.91 25 MET B CA 1
ATOM 814 C C . MET B 1 25 ? 13.957 10.674 51.200 1.00 59.06 25 MET B C 1
ATOM 815 O O . MET B 1 25 ? 13.322 9.787 51.694 1.00 71.08 25 MET B O 1
ATOM 820 N N . ASN B 1 26 ? 15.182 10.937 51.563 1.00 54.95 26 ASN B N 1
ATOM 821 C CA . ASN B 1 26 ? 15.734 10.232 52.669 1.00 56.65 26 ASN B CA 1
ATOM 822 C C . ASN B 1 26 ? 15.145 10.716 53.988 1.00 52.74 26 ASN B C 1
ATOM 823 O O . ASN B 1 26 ? 14.979 9.954 54.884 1.00 62.76 26 ASN B O 1
ATOM 828 N N . GLY B 1 27 ? 14.810 11.987 54.079 1.00 68.86 27 GLY B N 1
ATOM 829 C CA . GLY B 1 27 ? 14.175 12.578 55.244 1.00 62.31 27 GLY B CA 1
ATOM 830 C C . GLY B 1 27 ? 12.667 12.582 55.114 1.00 96.49 27 GLY B C 1
ATOM 831 O O . GLY B 1 27 ? 12.030 13.631 55.236 1.00 101.23 27 GLY B O 1
ATOM 832 N N . GLY B 1 28 ? 12.101 11.407 54.842 1.00 101.61 28 GLY B N 1
ATOM 833 C CA . GLY B 1 28 ? 10.660 11.228 54.828 1.00 81.28 28 GLY B CA 1
ATOM 834 C C . GLY B 1 28 ? 10.017 11.164 53.457 1.00 87.25 28 GLY B C 1
ATOM 835 O O . GLY B 1 28 ? 9.920 10.091 52.861 1.00 96.78 28 GLY B O 1
ATOM 836 N N . THR B 1 29 ? 9.573 12.319 52.968 1.00 71.96 29 THR B N 1
ATOM 837 C CA . THR B 1 29 ? 8.790 12.416 51.735 1.00 74.66 29 THR B CA 1
ATOM 838 C C . THR B 1 29 ? 9.011 11.244 50.792 1.00 75.09 29 THR B C 1
ATOM 839 O O . THR B 1 29 ? 10.088 11.091 50.219 1.00 67.37 29 THR B O 1
ATOM 843 N N . SER B 1 30 ? 7.970 10.468 50.603 1.00 51.07 30 SER B N 1
ATOM 844 C CA . SER B 1 30 ? 8.091 9.273 49.841 1.00 65.72 30 SER B CA 1
ATOM 845 C C . SER B 1 30 ? 7.783 9.450 48.367 1.00 56.52 30 SER B C 1
ATOM 846 O O . SER B 1 30 ? 8.096 8.589 47.587 1.00 59.52 30 SER B O 1
ATOM 849 N N . GLU B 1 31 ? 7.174 10.558 47.986 1.00 52.76 31 GLU B N 1
ATOM 850 C CA . GLU B 1 31 ? 6.952 10.817 46.584 1.00 51.58 31 GLU B CA 1
ATOM 851 C C . GLU B 1 31 ? 7.380 12.223 46.194 1.00 57.11 31 GLU B C 1
ATOM 852 O O . GLU B 1 31 ? 7.243 13.142 46.955 1.00 61.54 31 GLU B O 1
ATOM 858 N N . VAL B 1 32 ? 7.920 12.359 45.000 1.00 44.81 32 VAL B N 1
ATOM 859 C CA . VAL B 1 32 ? 8.403 13.637 44.486 1.00 45.69 32 VAL B CA 1
ATOM 860 C C . VAL B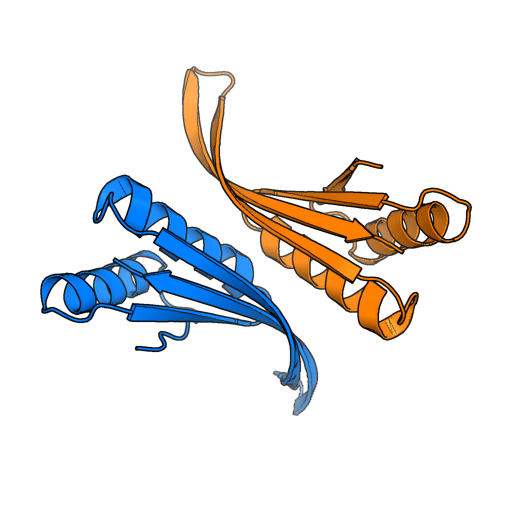 1 32 ? 8.195 13.765 42.989 1.00 43.46 32 VAL B C 1
ATOM 861 O O . VAL B 1 32 ? 8.334 12.798 42.263 1.00 41.89 32 VAL B O 1
ATOM 865 N N . ILE B 1 33 ? 7.859 14.966 42.534 1.00 49.22 33 ILE B N 1
ATOM 866 C CA . ILE B 1 33 ? 7.593 15.202 41.124 1.00 33.71 33 ILE B CA 1
ATOM 867 C C . ILE B 1 33 ? 8.651 16.119 40.535 1.00 49.48 33 ILE B C 1
ATOM 868 O O . ILE B 1 33 ? 8.781 17.282 40.924 1.00 46.51 33 ILE B O 1
ATOM 873 N N . LEU B 1 34 ? 9.409 15.603 39.587 1.00 28.55 34 LEU B N 1
ATOM 874 C CA . LEU B 1 34 ? 10.310 16.463 38.855 1.00 40.99 34 LEU B CA 1
ATOM 875 C C . LEU B 1 34 ? 9.571 17.158 37.724 1.00 40.30 34 LEU B C 1
ATOM 876 O O . LEU B 1 34 ? 8.859 16.512 36.945 1.00 38.04 34 LEU B O 1
ATOM 881 N N . LYS B 1 35 ? 9.759 18.468 37.613 1.00 35.61 35 LYS B N 1
ATOM 882 C CA . LYS B 1 35 ? 9.162 19.220 36.501 1.00 43.65 35 LYS B CA 1
ATOM 883 C C . LYS B 1 35 ? 10.137 20.160 35.799 1.00 35.19 35 LYS B C 1
ATOM 884 O O . LYS B 1 35 ? 10.941 20.827 36.455 1.00 36.47 35 LYS B O 1
ATOM 890 N N . ALA B 1 36 ? 10.057 20.212 34.467 1.00 38.48 36 ALA B N 1
ATOM 891 C CA . ALA B 1 36 ? 10.955 21.051 33.683 1.00 28.27 36 ALA B CA 1
ATOM 892 C C . ALA B 1 36 ? 10.379 21.354 32.326 1.00 36.34 36 ALA B C 1
ATOM 893 O O . ALA B 1 36 ? 9.598 20.561 31.786 1.00 38.29 36 ALA B O 1
ATOM 895 N N . ARG B 1 37 ? 10.811 22.484 31.752 1.00 40.45 37 ARG B N 1
ATOM 896 C CA . ARG B 1 37 ? 10.456 22.850 30.374 1.00 48.79 37 ARG B CA 1
ATOM 897 C C . ARG B 1 37 ? 11.678 23.253 29.534 1.00 58.65 37 ARG B C 1
ATOM 898 O O . ARG B 1 37 ? 12.693 23.695 30.074 1.00 46.19 37 ARG B O 1
ATOM 906 N N . GLY B 1 38 ? 11.564 23.088 28.215 1.00 50.65 38 GLY B N 1
ATOM 907 C CA . GLY B 1 38 ? 12.623 23.434 27.278 1.00 38.27 38 GLY B CA 1
ATOM 908 C C . GLY B 1 38 ? 13.900 22.633 27.450 1.00 38.26 38 GLY B C 1
ATOM 909 O O . GLY B 1 38 ? 13.898 21.407 27.551 1.00 38.97 38 GLY B O 1
ATOM 910 N N . ILE B 1 39 ? 15.026 23.316 27.491 1.00 39.84 39 ILE B N 1
ATOM 911 C CA . ILE B 1 39 ? 16.278 22.566 27.543 1.00 46.76 39 ILE B CA 1
ATOM 912 C C . ILE B 1 39 ? 16.544 21.902 28.921 1.00 35.71 39 ILE B C 1
ATOM 913 O O . ILE B 1 39 ? 17.184 20.847 29.005 1.00 42.79 39 ILE B O 1
ATOM 918 N N . ALA B 1 40 ? 15.981 22.489 29.974 1.00 36.96 40 ALA B N 1
ATOM 919 C CA . ALA B 1 40 ? 16.030 21.906 31.313 1.00 35.94 40 ALA B CA 1
ATOM 920 C C . ALA B 1 40 ? 15.492 20.473 31.342 1.00 29.16 40 ALA B C 1
ATOM 921 O O . ALA B 1 40 ? 15.753 19.718 32.273 1.00 34.70 40 ALA B O 1
ATOM 923 N N . ILE B 1 41 ? 14.706 20.117 30.341 1.00 30.31 41 ILE B N 1
ATOM 924 C CA . ILE B 1 41 ? 14.230 18.752 30.213 1.00 28.15 41 ILE B CA 1
ATOM 925 C C . ILE B 1 41 ? 15.392 17.780 30.359 1.00 45.20 41 ILE B C 1
ATOM 926 O O . ILE B 1 41 ? 15.263 16.766 31.040 1.00 32.33 41 ILE B O 1
ATOM 931 N N . SER B 1 42 ? 16.514 18.080 29.735 1.00 29.88 42 SER B N 1
ATOM 932 C CA . SER B 1 42 ? 17.677 17.252 29.839 1.00 35.22 42 SER B CA 1
ATOM 933 C C . SER B 1 42 ? 18.213 17.145 31.230 1.00 36.65 42 SER B C 1
ATOM 934 O O . SER B 1 42 ? 18.528 16.068 31.651 1.00 28.40 42 SER B O 1
ATOM 937 N N . ARG B 1 43 ? 18.327 18.270 31.920 1.00 24.97 43 ARG B N 1
ATOM 938 C CA . ARG B 1 43 ? 18.802 18.294 33.274 1.00 27.47 43 ARG B CA 1
ATOM 939 C C . ARG B 1 43 ? 17.899 17.461 34.157 1.00 41.46 43 ARG B C 1
ATOM 940 O O . ARG B 1 43 ? 18.359 16.723 34.992 1.00 33.78 43 ARG B O 1
ATOM 948 N N . ALA B 1 44 ? 16.610 17.613 33.949 1.00 33.47 44 ALA B N 1
ATOM 949 C CA . ALA B 1 44 ? 15.613 16.879 34.682 1.00 38.39 44 ALA B CA 1
ATOM 950 C C . ALA B 1 44 ? 15.786 15.362 34.648 1.00 25.05 44 ALA B C 1
ATOM 951 O O . ALA B 1 44 ? 15.728 14.756 35.657 1.00 37.16 44 ALA B O 1
ATOM 953 N N . VAL B 1 45 ? 16.038 14.785 33.491 1.00 30.20 45 VAL B N 1
ATOM 954 C CA . VAL B 1 45 ? 16.235 13.348 33.342 1.00 24.68 45 VAL B CA 1
ATOM 955 C C . VAL B 1 45 ? 17.531 12.914 34.023 1.00 40.05 45 VAL B C 1
ATOM 956 O O . VAL B 1 45 ? 17.588 11.881 34.701 1.00 35.41 45 VAL B O 1
ATOM 960 N N . ASP B 1 46 ? 18.565 13.721 33.849 1.00 32.08 46 ASP B N 1
ATOM 961 C CA . ASP B 1 46 ? 19.820 13.496 34.539 1.00 29.34 46 ASP B CA 1
ATOM 962 C C . ASP B 1 46 ? 19.607 13.366 36.039 1.00 34.10 46 ASP B C 1
ATOM 963 O O . ASP B 1 46 ? 20.127 12.446 36.673 1.00 51.39 46 ASP B O 1
ATOM 968 N N . VAL B 1 47 ? 18.872 14.319 36.604 1.00 36.93 47 VAL B N 1
ATOM 969 C CA . VAL B 1 47 ? 18.614 14.330 38.047 1.00 32.47 47 VAL B CA 1
ATOM 970 C C . VAL B 1 47 ? 18.004 12.998 38.443 1.00 27.08 47 VAL B C 1
ATOM 971 O O . VAL B 1 47 ? 18.486 12.324 39.342 1.00 33.79 47 VAL B O 1
ATOM 975 N N . ALA B 1 48 ? 16.978 12.596 37.714 1.00 28.69 48 ALA B N 1
ATOM 976 C CA . ALA B 1 48 ? 16.362 11.306 37.961 1.00 39.40 48 ALA B CA 1
ATOM 977 C C . ALA B 1 48 ? 17.371 10.172 37.899 1.00 42.67 48 ALA B C 1
ATOM 978 O O . ALA B 1 48 ? 17.414 9.330 38.783 1.00 37.26 48 ALA B O 1
ATOM 980 N N . GLU B 1 49 ? 18.156 10.109 36.856 1.00 40.24 49 GLU B N 1
ATOM 981 C CA . GLU B 1 49 ? 19.084 9.023 36.698 1.00 38.65 49 GLU B CA 1
ATOM 982 C C . GLU B 1 49 ? 20.177 9.031 37.748 1.00 48.98 49 GLU B C 1
ATOM 983 O O . GLU B 1 49 ? 20.583 7.982 38.202 1.00 37.24 49 GLU B O 1
ATOM 989 N N . ILE B 1 50 ? 20.630 10.210 38.139 1.00 28.31 50 ILE B N 1
ATOM 990 C CA . ILE B 1 50 ? 21.669 10.290 39.136 1.00 31.57 50 ILE B CA 1
ATOM 991 C C . ILE B 1 50 ? 21.138 9.833 40.473 1.00 45.00 50 ILE B C 1
ATOM 992 O O . ILE B 1 50 ? 21.824 9.230 41.240 1.00 40.85 50 ILE B O 1
ATOM 997 N N . VAL B 1 51 ? 19.893 10.114 40.732 1.00 36.71 51 VAL B N 1
ATOM 998 C CA . VAL B 1 51 ? 19.287 9.675 41.966 1.00 33.05 51 VAL B CA 1
ATOM 999 C C . VAL B 1 51 ? 19.108 8.161 42.012 1.00 44.77 51 VAL B C 1
ATOM 1000 O O . VAL B 1 51 ? 19.482 7.509 42.979 1.00 53.89 51 VAL B O 1
ATOM 1004 N N . ARG B 1 52 ? 18.555 7.610 40.950 1.00 35.81 52 ARG B N 1
ATOM 1005 C CA . ARG B 1 52 ? 18.230 6.197 40.892 1.00 48.26 52 ARG B CA 1
ATOM 1006 C C . ARG B 1 52 ? 19.481 5.335 40.802 1.00 50.68 52 ARG B C 1
ATOM 1007 O O . ARG B 1 52 ? 19.444 4.130 41.057 1.00 55.67 52 ARG B O 1
ATOM 1015 N N . ASN B 1 53 ? 20.589 5.948 40.417 1.00 46.04 53 ASN B N 1
ATOM 1016 C CA . ASN B 1 53 ? 21.797 5.180 40.150 1.00 47.22 53 ASN B CA 1
ATOM 1017 C C . ASN B 1 53 ? 22.869 5.387 41.204 1.00 57.45 53 ASN B C 1
ATOM 1018 O O . ASN B 1 53 ? 23.703 4.504 41.437 1.00 48.87 53 ASN B O 1
ATOM 1023 N N . ARG B 1 54 ? 22.844 6.551 41.845 1.00 48.76 54 ARG B N 1
ATOM 1024 C CA . ARG B 1 54 ? 23.935 6.938 42.725 1.00 41.69 54 ARG B CA 1
ATOM 1025 C C . ARG B 1 54 ? 23.519 7.051 44.187 1.00 47.42 54 ARG B C 1
ATOM 1026 O O . ARG B 1 54 ? 24.370 6.981 45.077 1.00 55.85 54 ARG B O 1
ATOM 1034 N N . PHE B 1 55 ? 22.250 7.279 44.434 1.00 39.38 55 PHE B N 1
ATOM 1035 C CA . PHE B 1 55 ? 21.827 7.690 45.746 1.00 59.13 55 PHE B CA 1
ATOM 1036 C C . PHE B 1 55 ? 20.715 6.875 46.376 1.00 58.02 55 PHE B C 1
ATOM 1037 O O . PHE B 1 55 ? 20.786 6.529 47.524 1.00 46.22 55 PHE B O 1
ATOM 1045 N N . ILE B 1 56 ? 19.675 6.589 45.631 1.00 44.14 56 ILE B N 1
ATOM 1046 C CA . ILE B 1 56 ? 18.600 5.795 46.134 1.00 42.87 56 ILE B CA 1
ATOM 1047 C C . ILE B 1 56 ? 18.254 4.793 45.081 1.00 36.64 56 ILE B C 1
ATOM 1048 O O . ILE B 1 56 ? 17.365 4.995 44.294 1.00 39.60 56 ILE B O 1
ATOM 1053 N N . PRO B 1 57 ? 18.983 3.694 45.108 1.00 40.93 57 PRO B N 1
ATOM 1054 C CA . PRO B 1 57 ? 18.872 2.621 44.142 1.00 49.73 57 PRO B CA 1
ATOM 1055 C C . PRO B 1 57 ? 17.498 2.077 44.057 1.00 51.81 57 PRO B C 1
ATOM 1056 O O . PRO B 1 57 ? 17.066 1.673 43.026 1.00 55.29 57 PRO B O 1
ATOM 1060 N N . ASP B 1 58 ? 16.837 2.077 45.180 1.00 51.04 58 ASP B N 1
ATOM 1061 C CA . ASP B 1 58 ? 15.493 1.544 45.358 1.00 66.55 58 ASP B CA 1
ATOM 1062 C C . ASP B 1 58 ? 14.425 2.361 44.620 1.00 57.71 58 ASP B C 1
ATOM 1063 O O . ASP B 1 58 ? 13.360 1.847 44.293 1.00 61.99 58 ASP B O 1
ATOM 1068 N N . ILE B 1 59 ? 14.667 3.641 44.409 1.00 54.74 59 ILE B N 1
ATOM 1069 C CA . ILE B 1 59 ? 13.617 4.537 43.975 1.00 56.67 59 ILE B CA 1
ATOM 1070 C C . ILE B 1 59 ? 12.841 4.033 42.785 1.00 52.15 59 ILE B C 1
ATOM 1071 O O . ILE B 1 59 ? 13.364 3.327 41.980 1.00 49.19 59 ILE B O 1
ATOM 1076 N N . GLN B 1 60 ? 11.586 4.418 42.687 1.00 45.34 60 GLN B N 1
ATOM 1077 C CA . GLN B 1 60 ? 10.780 4.051 41.556 1.00 51.30 60 GLN B CA 1
ATOM 1078 C C . GLN B 1 60 ? 10.335 5.250 40.735 1.00 59.22 60 GLN B C 1
ATOM 1079 O O . GLN B 1 60 ? 9.879 6.245 41.257 1.00 50.57 60 GLN B O 1
ATOM 1085 N N . ILE B 1 61 ? 10.479 5.110 39.430 1.00 49.03 61 ILE B N 1
ATOM 1086 C CA . ILE B 1 61 ? 9.936 6.037 38.475 1.00 52.06 61 ILE B CA 1
ATOM 1087 C C . ILE B 1 61 ? 8.517 5.683 38.194 1.00 50.18 61 ILE B C 1
ATOM 1088 O O . ILE B 1 61 ? 8.225 4.797 37.433 1.00 52.09 61 ILE B O 1
ATOM 1093 N N . GLU B 1 62 ? 7.639 6.398 38.841 1.00 51.35 62 GLU B N 1
ATOM 1094 C CA . GLU B 1 62 ? 6.208 6.159 38.780 1.00 71.55 62 GLU B CA 1
ATOM 1095 C C . GLU B 1 62 ? 5.626 6.417 37.402 1.00 71.65 62 GLU B C 1
ATOM 1096 O O . GLU B 1 62 ? 4.867 5.609 36.863 1.00 71.16 62 GLU B O 1
ATOM 1102 N N . ASN B 1 63 ? 5.986 7.558 36.838 1.00 54.39 63 ASN B N 1
ATOM 1103 C CA . ASN B 1 63 ? 5.293 8.048 35.673 1.00 48.70 63 ASN B CA 1
ATOM 1104 C C . ASN B 1 63 ? 6.044 9.194 35.025 1.00 54.49 63 ASN B C 1
ATOM 1105 O O . ASN B 1 63 ? 6.523 10.104 35.700 1.00 46.97 63 ASN B O 1
ATOM 1110 N N . ILE B 1 64 ? 6.153 9.138 33.706 1.00 44.07 64 ILE B N 1
ATOM 1111 C CA . ILE B 1 64 ? 6.703 10.249 32.960 1.00 35.09 64 ILE B CA 1
ATOM 1112 C C . ILE B 1 64 ? 5.626 10.755 32.005 1.00 41.91 64 ILE B C 1
ATOM 1113 O O . ILE B 1 64 ? 5.038 9.987 31.229 1.00 43.16 64 ILE B O 1
ATOM 1118 N N . ASP B 1 65 ? 5.347 12.048 32.088 1.00 47.26 65 ASP B N 1
ATOM 1119 C CA . ASP B 1 65 ? 4.434 12.691 31.160 1.00 33.11 65 ASP B CA 1
ATOM 1120 C C . ASP B 1 65 ? 5.211 13.760 30.402 1.00 35.68 65 ASP B C 1
ATOM 1121 O O . ASP B 1 65 ? 6.136 14.370 30.944 1.00 34.95 65 ASP B O 1
ATOM 1126 N N . ILE B 1 66 ? 4.823 13.994 29.158 1.00 40.07 66 ILE B N 1
ATOM 1127 C CA . ILE B 1 66 ? 5.278 15.179 28.445 1.00 32.21 66 ILE B CA 1
ATOM 1128 C C . ILE B 1 66 ? 4.084 15.916 27.887 1.00 38.36 66 ILE B C 1
ATOM 1129 O O . ILE B 1 66 ? 3.023 15.329 27.718 1.00 40.34 66 ILE B O 1
ATOM 1134 N N . CYS B 1 67 ? 4.260 17.211 27.639 1.00 46.12 67 CYS B N 1
ATOM 1135 C CA . CYS B 1 67 ? 3.199 18.047 27.094 1.00 37.44 67 CYS B CA 1
ATOM 1136 C C . CYS B 1 67 ? 3.785 19.360 26.605 1.00 35.06 67 CYS B C 1
ATOM 1137 O O . CYS B 1 67 ? 5.010 19.558 26.602 1.00 43.65 67 CYS B O 1
ATOM 1140 N N . THR B 1 68 ? 2.942 20.262 26.160 1.00 37.06 68 THR B N 1
ATOM 1141 C CA . THR B 1 68 ? 3.407 21.552 25.701 1.00 53.94 68 THR B CA 1
ATOM 1142 C C . THR B 1 68 ? 2.777 22.574 26.562 1.00 46.79 68 THR B C 1
ATOM 1143 O O . THR B 1 68 ? 1.599 22.614 26.656 1.00 52.30 68 THR B O 1
ATOM 1147 N N . GLU B 1 69 ? 3.565 23.400 27.201 1.00 37.68 69 GLU B N 1
ATOM 1148 C CA . GLU B 1 69 ? 2.999 24.517 27.921 1.00 44.29 69 GLU B CA 1
ATOM 1149 C C . GLU B 1 69 ? 3.132 25.776 27.102 1.00 49.07 69 GLU B C 1
ATOM 1150 O O . GLU B 1 69 ? 4.044 25.944 26.339 1.00 52.64 69 GLU B O 1
ATOM 1156 N N . GLU B 1 70 ? 2.192 26.664 27.276 1.00 56.81 70 GLU B N 1
ATOM 1157 C CA . GLU B 1 70 ? 2.222 27.923 26.591 1.00 59.45 70 GLU B CA 1
ATOM 1158 C C . GLU B 1 70 ? 2.444 29.033 27.594 1.00 53.32 70 GLU B C 1
ATOM 1159 O O . GLU B 1 70 ? 1.839 29.047 28.624 1.00 56.21 70 GLU B O 1
ATOM 1165 N N . ILE B 1 71 ? 3.337 29.948 27.288 1.00 58.71 71 ILE B N 1
ATOM 1166 C CA . ILE B 1 71 ? 3.604 31.077 28.156 1.00 58.03 71 ILE B CA 1
ATOM 1167 C C . ILE B 1 71 ? 3.403 32.387 27.403 1.00 47.55 71 ILE B C 1
ATOM 1168 O O . ILE B 1 71 ? 3.595 32.462 26.186 1.00 64.28 71 ILE B O 1
ATOM 1173 N N . ILE B 1 72 ? 3.045 33.409 28.150 1.00 48.36 72 ILE B N 1
ATOM 1174 C CA . ILE B 1 72 ? 2.829 34.737 27.630 1.00 59.90 72 ILE B CA 1
ATOM 1175 C C . ILE B 1 72 ? 3.915 35.696 28.042 1.00 70.20 72 ILE B C 1
ATOM 1176 O O . ILE B 1 72 ? 4.149 35.904 29.205 1.00 75.26 72 ILE B O 1
ATOM 1181 N N . GLY B 1 73 ? 4.571 36.293 27.071 1.00 72.29 73 GLY B N 1
ATOM 1182 C CA . GLY B 1 73 ? 5.542 37.315 27.357 1.00 71.81 73 GLY B CA 1
ATOM 1183 C C . GLY B 1 73 ? 4.911 38.550 27.977 1.00 77.18 73 GLY B C 1
ATOM 1184 O O . GLY B 1 73 ? 3.710 38.707 28.043 1.00 60.05 73 GLY B O 1
ATOM 1185 N N . ASN B 1 74 ? 5.763 39.436 28.438 1.00 84.16 74 ASN B N 1
ATOM 1186 C CA . ASN B 1 74 ? 5.305 40.714 28.920 1.00 101.72 74 ASN B CA 1
ATOM 1187 C C . ASN B 1 74 ? 4.476 41.394 27.849 1.00 112.31 74 ASN B C 1
ATOM 1188 O O . ASN B 1 74 ? 3.363 41.820 28.085 1.00 110.50 74 ASN B O 1
ATOM 1193 N N . GLU B 1 75 ? 5.029 41.425 26.650 1.00 121.81 75 GLU B N 1
ATOM 1194 C CA . GLU B 1 75 ? 4.398 41.992 25.477 1.00 112.73 75 GLU B CA 1
ATOM 1195 C C . GLU B 1 75 ? 3.223 41.222 24.854 1.00 109.54 75 GLU B C 1
ATOM 1196 O O . GLU B 1 75 ? 2.708 41.666 23.853 1.00 75.58 75 GLU B O 1
ATOM 1202 N N . GLY B 1 76 ? 2.792 40.073 25.376 1.00 99.26 76 GLY B N 1
ATOM 1203 C CA . GLY B 1 76 ? 1.721 39.399 24.662 1.00 54.87 76 GLY B CA 1
ATOM 1204 C C . GLY B 1 76 ? 2.156 38.220 23.826 1.00 58.28 76 GLY B C 1
ATOM 1205 O O . GLY B 1 76 ? 1.321 37.492 23.290 1.00 95.08 76 GLY B O 1
ATOM 1206 N N . THR B 1 77 ? 3.463 38.021 23.706 1.00 58.86 77 THR B N 1
ATOM 1207 C CA . THR B 1 77 ? 3.990 36.932 22.884 1.00 57.29 77 THR B CA 1
ATOM 1208 C C . THR B 1 77 ? 3.706 35.532 23.447 1.00 53.76 77 THR B C 1
ATOM 1209 O O . THR B 1 77 ? 4.197 35.175 24.516 1.00 57.11 77 THR B O 1
ATOM 1213 N N . ALA B 1 78 ? 2.941 34.735 22.704 1.00 52.09 78 ALA B N 1
ATOM 1214 C CA . ALA B 1 78 ? 2.605 33.380 23.123 1.00 47.25 78 ALA B CA 1
ATOM 1215 C C . ALA B 1 78 ? 3.674 32.413 22.678 1.00 50.49 78 ALA B C 1
ATOM 1216 O O . ALA B 1 78 ? 3.999 32.340 21.496 1.00 58.35 78 ALA B O 1
ATOM 1218 N N . THR B 1 79 ? 4.209 31.659 23.624 1.00 46.26 79 THR B N 1
ATOM 1219 C CA . THR B 1 79 ? 5.222 30.663 23.306 1.00 52.02 79 THR B CA 1
ATOM 1220 C C . THR B 1 79 ? 4.779 29.257 23.720 1.00 58.91 79 THR B C 1
ATOM 1221 O O . THR B 1 79 ? 4.310 29.046 24.837 1.00 46.89 79 THR B O 1
ATOM 1225 N N . ASN B 1 80 ? 4.913 28.301 22.808 1.00 38.43 80 ASN B N 1
ATOM 1226 C CA . ASN B 1 80 ? 4.739 26.898 23.159 1.00 43.50 80 ASN B CA 1
ATOM 1227 C C . ASN B 1 80 ? 6.077 26.348 23.625 1.00 43.04 80 ASN B C 1
ATOM 1228 O O . ASN B 1 80 ? 7.040 26.342 22.866 1.00 53.68 80 ASN B O 1
ATOM 1233 N N . VAL B 1 81 ? 6.150 25.885 24.862 1.00 35.08 81 VAL B N 1
ATOM 1234 C CA . VAL B 1 81 ? 7.354 25.212 25.339 1.00 35.27 81 VAL B CA 1
ATOM 1235 C C . VAL B 1 81 ? 7.059 23.751 25.682 1.00 41.70 81 VAL B C 1
ATOM 1236 O O . VAL B 1 81 ? 6.033 23.449 26.288 1.00 39.40 81 VAL B O 1
ATOM 1240 N N . SER B 1 82 ? 7.952 22.845 25.299 1.00 31.80 82 SER B N 1
ATOM 1241 C CA . SER B 1 82 ? 7.858 21.454 25.733 1.00 30.09 82 SER B CA 1
ATOM 1242 C C . SER B 1 82 ? 8.101 21.375 27.235 1.00 45.73 82 SER B C 1
ATOM 1243 O O . SER B 1 82 ? 8.780 22.222 27.799 1.00 34.27 82 SER B O 1
ATOM 1246 N N . ALA B 1 83 ? 7.545 20.354 27.871 1.00 31.46 83 ALA B N 1
ATOM 1247 C CA . ALA B 1 83 ? 7.513 20.277 29.325 1.00 55.26 83 ALA B CA 1
ATOM 1248 C C . ALA B 1 83 ? 7.469 18.833 29.741 1.00 54.74 83 ALA B C 1
ATOM 1249 O O . ALA B 1 83 ? 6.896 18.006 29.044 1.00 38.72 83 ALA B O 1
ATOM 1251 N N . ILE B 1 84 ? 8.049 18.507 30.876 1.00 43.91 84 ILE B N 1
ATOM 1252 C CA . ILE B 1 84 ? 8.061 17.150 31.351 1.00 34.29 84 ILE B CA 1
ATOM 1253 C C . ILE B 1 84 ? 7.774 17.030 32.812 1.00 37.44 84 ILE B C 1
ATOM 1254 O O . ILE B 1 84 ? 7.992 17.929 33.573 1.00 34.30 84 ILE B O 1
ATOM 1259 N N . GLU B 1 85 ? 7.281 15.873 33.175 1.00 34.38 85 GLU B N 1
ATOM 1260 C CA . GLU B 1 85 ? 6.859 15.570 34.502 1.00 38.04 85 GLU B CA 1
ATOM 1261 C C . GLU B 1 85 ? 7.351 14.164 34.899 1.00 36.20 85 GLU B C 1
ATOM 1262 O O . GLU B 1 85 ? 7.047 13.189 34.257 1.00 34.78 85 GLU B O 1
ATOM 1268 N N . ILE B 1 86 ? 8.141 14.084 35.947 1.00 33.02 86 ILE B N 1
ATOM 1269 C CA . ILE B 1 86 ? 8.642 12.813 36.401 1.00 34.33 86 ILE B CA 1
ATOM 1270 C C . ILE B 1 86 ? 8.301 12.551 37.832 1.00 28.07 86 ILE B C 1
ATOM 1271 O O . ILE B 1 86 ? 8.702 13.251 38.702 1.00 35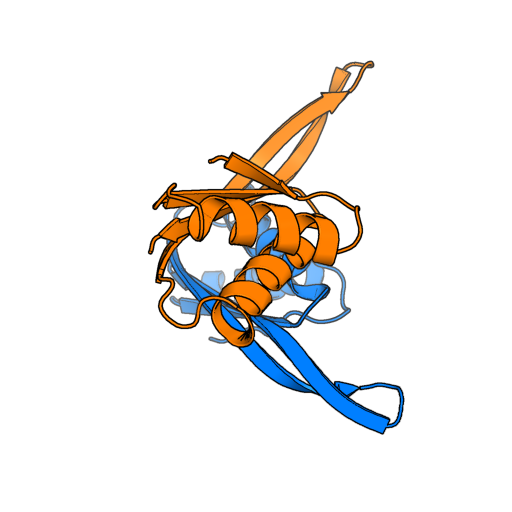.99 86 ILE B O 1
ATOM 1276 N N . GLN B 1 87 ? 7.535 11.509 38.047 1.00 36.95 87 GLN B N 1
ATOM 1277 C CA . GLN B 1 87 ? 7.161 11.093 39.373 1.00 38.18 87 GLN B CA 1
ATOM 1278 C C . GLN B 1 87 ? 8.088 10.043 39.924 1.00 42.99 87 GLN B C 1
ATOM 1279 O O . GLN B 1 87 ? 8.311 9.041 39.318 1.00 50.15 87 GLN B O 1
ATOM 1285 N N . LEU B 1 88 ? 8.626 10.313 41.092 1.00 43.77 88 LEU B N 1
ATOM 1286 C CA . LEU B 1 88 ? 9.499 9.420 41.788 1.00 41.66 88 LEU B CA 1
ATOM 1287 C C . LEU B 1 88 ? 8.876 9.027 43.083 1.00 51.58 88 LEU B C 1
ATOM 1288 O O . LEU B 1 88 ? 8.241 9.828 43.716 1.00 57.06 88 LEU B O 1
ATOM 1293 N N . ARG B 1 89 ? 9.108 7.786 43.478 1.00 42.35 89 ARG B N 1
ATOM 1294 C CA . ARG B 1 89 ? 8.577 7.239 44.699 1.00 36.13 89 ARG B CA 1
ATOM 1295 C C . ARG B 1 89 ? 9.541 6.261 45.340 1.00 47.81 89 ARG B C 1
ATOM 1296 O O . ARG B 1 89 ? 10.187 5.512 44.662 1.00 54.90 89 ARG B O 1
ATOM 1304 N N . LYS B 1 90 ? 9.618 6.268 46.658 1.00 49.83 90 LYS B N 1
ATOM 1305 C CA . LYS B 1 90 ? 10.411 5.312 47.405 1.00 71.98 90 LYS B CA 1
ATOM 1306 C C . LYS B 1 90 ? 9.444 4.465 48.208 1.00 66.57 90 LYS B C 1
ATOM 1307 O O . LYS B 1 90 ? 8.560 5.009 48.867 1.00 78.26 90 LYS B O 1
#

B-factor: mean 56.61, std 21.63, range [23.29, 154.39]

CATH classification: 3.30.110.20

InterPro domains:
  IPR002775 DNA/RNA-binding protein Alba-like [PF01918] (5-66)
  IPR013795 DNA/RNA-binding protein Alba [MF_01122] (2-90)
  IPR013795 DNA/RNA-binding protein Alba [PIRSF028732] (1-90)
  IPR013795 DNA/RNA-binding protein Alba [TIGR00285] (4-90)
  IPR036882 Alba-like domain superfamily [G3DSA:3.30.110.20] (1-91)
  IPR036882 Alba-like domain superfamily [SSF82704] (5-90)

Nearest PDB structures (foldseek):
  3toe-assembly1_B  TM=9.567E-01  e=5.661E-17  Methanothermobacter thermautotrophicus str. Delta H
  1nfh-assembly1_B-2  TM=9.322E-01  e=1.362E-13  Archaeoglobus fulgidus
  4z9e-assembly1_B  TM=9.726E-01  e=1.667E-12  Thermoplasma volcanium GSS1
  8xaq-assembly1_B  TM=9.184E-01  e=2.041E-11  Sulfolobus acidocaldarius DSM 639
  3u6y-assembly1_A  TM=8.637E-01  e=5.267E-11  Aeropyrum pernix K1

Foldseek 3Di:
DEDEQDDDDLVVSLCVVLVCVVVPDFKYKYKYKAPCVVSSVVSVCCCCVPPDVVKDFDDKDKDKDWDQDPVGHIDIIIMMMTMIGD/DEDEFDPDPLVVLLVVVLVCCVVDDFKYKYKYKDPSVVSRVVSVCCCCPPPPVPKDWDDKDKDWDWDQDPVGDIDTIIMMMTMIGD

Sequence (172 aa):
NVVYIGNKPVMNYVLAVVTQMNGGTSEVILKARGIAISRAVDVAEIVRNRFIPDIQIENIDICTEEIIGNEGTATNVSAIEIQLRKNVVYIGNKPVMNYVLAVVTQMNGGTSEVILKARGIAISRAVDVAEIVRNRFIPDIQIENIDICTEEIIGNEGTATNVSAIEIQLRK

Organism: Methanothermobacter thermautotrophicus (strain ATCC 29096 / DSM 1053 / JCM 10044 / NBRC 100330 / Delta H) (NCBI:txid187420)

Secondary structure (DSSP, 8-state):
--EE--SS-HHHHHHHHHHHHHTT--EEEEEEETTHHHHHHHHHHHHHHHT-TT-EEEEEEEEEEEEE-TTSSEEEEEEEEEEEE-/-EEE--SS-HHHHHHHHHHHHHTS--EEEEEEETTHHHHHHHHHHHHHHHT-TT-EEEEEEEEEEEEE-TTS-EEEEEEEEEEEE-

Solvent-accessible surface area: 9152 Å² total; per-residue (Å²): 106,81,18,101,1,18,141,108,87,29,88,64,17,3,119,44,0,14,83,45,4,113,72,54,52,54,45,0,37,0,17,0,88,16,121,6,0,3,59,0,0,37,0,1,3,29,0,66,72,147,101,12,96,109,8,106,43,94,92,23,87,8,45,51,56,107,56,125,10,166,122,55,74,55,48,83,33,10,0,0,63,0,51,0,112,96,108,59,18,155,7,29,140,122,85,34,103,69,19,2,124,43,0,19,90,56,2,88,65,57,49,56,80,0,38,0,72,9,118,23,108,15,0,12,80,0,0,40,0,1,5,35,0,68,72,167,101,6,104,98,5,95,46,76,51,25,66,13,37,33,57,130,92,102,27,164,133,50,72,76,65,100,24,12,4,1,34,0,59,2,82,101

Radius of gyration: 16.67 Å; Cα contacts (8 Å, |Δi|>4): 337; chains: 2; bounding box: 43×40×51 Å